Protein AF-A0A2E6H5X7-F1 (afdb_monomer)

pLDDT: mean 84.67, std 13.77, range [48.16, 95.88]

Mean predicted aligned error: 6.41 Å

Secondary structure (DSSP, 8-state):
-HHHHHTT--HHHHHHHHHHHHHHHHHHHHHHHHHHH-TTSPPPGGGSHHHHHHHHHHHHHHHHHTT-

Structure (mmCIF, N/CA/C/O backbone):
data_AF-A0A2E6H5X7-F1
#
_entry.id   AF-A0A2E6H5X7-F1
#
loop_
_atom_site.group_PDB
_atom_site.id
_atom_site.type_symbol
_atom_site.label_atom_id
_atom_site.label_alt_id
_atom_site.label_comp_id
_atom_site.label_asym_id
_atom_site.label_entity_id
_atom_site.label_seq_id
_atom_site.pdbx_PDB_ins_code
_atom_site.Cartn_x
_atom_site.Cartn_y
_atom_site.Cartn_z
_atom_site.occupancy
_atom_site.B_iso_or_equiv
_atom_site.auth_seq_id
_atom_site.auth_comp_id
_atom_site.auth_a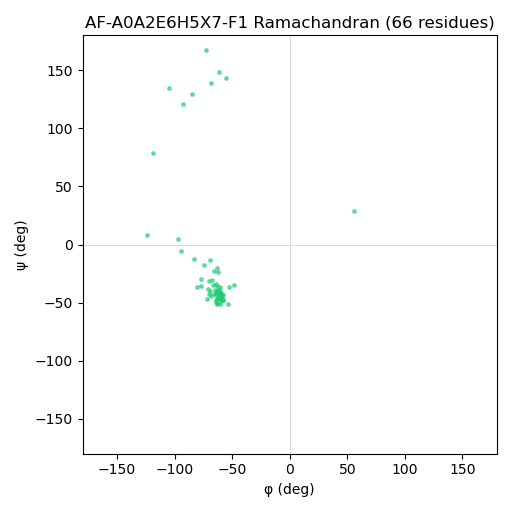sym_id
_atom_site.auth_atom_id
_atom_site.pdbx_PDB_model_num
ATOM 1 N N . MET A 1 1 ? -17.452 12.678 13.659 1.00 51.78 1 MET A N 1
ATOM 2 C CA . MET A 1 1 ? -17.386 12.210 15.063 1.00 51.78 1 MET A CA 1
ATOM 3 C C . MET A 1 1 ? -18.438 11.163 15.424 1.00 51.78 1 MET A C 1
ATOM 5 O O . MET A 1 1 ? -18.113 10.316 16.239 1.00 51.78 1 MET A O 1
ATOM 9 N N . LYS A 1 2 ? -19.647 11.165 14.829 1.00 55.38 2 LYS A N 1
ATOM 10 C CA . LYS A 1 2 ? -20.676 10.131 15.086 1.00 55.38 2 LYS A CA 1
ATOM 11 C C . LYS A 1 2 ? -20.152 8.693 14.879 1.00 55.38 2 LYS A C 1
ATOM 13 O O . LYS A 1 2 ? -20.159 7.921 15.825 1.00 55.38 2 LYS A O 1
ATOM 18 N N . HIS A 1 3 ? -19.525 8.433 13.727 1.00 56.78 3 HIS A N 1
ATOM 19 C CA . HIS A 1 3 ? -18.939 7.124 13.386 1.00 56.78 3 HIS A CA 1
ATOM 20 C C . HIS A 1 3 ? -17.738 6.695 14.256 1.00 56.78 3 HIS A C 1
ATOM 22 O O . HIS A 1 3 ? -17.438 5.516 14.343 1.00 56.78 3 HIS A O 1
ATOM 28 N N . LEU A 1 4 ? -17.033 7.636 14.901 1.00 54.78 4 LEU A N 1
ATOM 29 C CA . LEU A 1 4 ? -15.887 7.320 15.772 1.00 54.78 4 LEU A CA 1
ATOM 30 C C . LEU A 1 4 ? -16.354 6.787 17.130 1.00 54.78 4 LEU A C 1
ATOM 32 O O . LEU A 1 4 ? -15.719 5.926 17.728 1.00 54.78 4 LEU A O 1
ATOM 36 N N . ARG A 1 5 ? -17.477 7.333 17.615 1.00 54.22 5 ARG A N 1
ATOM 37 C CA . ARG A 1 5 ? -18.077 6.969 18.900 1.00 54.22 5 ARG A CA 1
ATOM 38 C C . ARG A 1 5 ? -18.822 5.637 18.826 1.00 54.22 5 ARG A C 1
ATOM 40 O O . ARG A 1 5 ? -18.892 4.948 19.832 1.00 54.22 5 ARG A O 1
ATOM 47 N N . GLU A 1 6 ? -19.361 5.295 17.657 1.00 57.12 6 GLU A N 1
ATOM 48 C CA . GLU A 1 6 ? -20.026 4.011 17.388 1.00 57.12 6 GLU A CA 1
ATOM 49 C C . GLU A 1 6 ? -19.030 2.839 17.354 1.00 57.12 6 GLU A C 1
ATOM 51 O O . GLU A 1 6 ? -19.362 1.764 17.836 1.00 57.12 6 GLU A O 1
ATOM 56 N N . ASN A 1 7 ? -17.787 3.077 16.923 1.00 56.81 7 ASN A N 1
ATOM 57 C CA . ASN A 1 7 ? -16.762 2.033 16.778 1.00 56.81 7 ASN A CA 1
ATOM 58 C C . ASN A 1 7 ? -15.795 1.928 17.971 1.00 56.81 7 ASN A C 1
ATOM 60 O O . ASN A 1 7 ? -14.825 1.182 17.922 1.00 56.81 7 ASN A O 1
ATOM 64 N N . ASN A 1 8 ? -16.021 2.695 19.045 1.00 60.41 8 ASN A N 1
ATOM 65 C CA . ASN A 1 8 ? -15.156 2.730 20.233 1.00 60.41 8 ASN A CA 1
ATOM 66 C C . ASN A 1 8 ? -13.675 3.061 19.932 1.00 60.41 8 ASN A C 1
ATOM 68 O O . ASN A 1 8 ? -12.758 2.655 20.648 1.00 60.41 8 ASN A O 1
ATOM 72 N N . GLU A 1 9 ? -13.430 3.817 18.861 1.00 60.09 9 GLU A N 1
ATOM 73 C CA . GLU A 1 9 ? -12.086 4.126 18.391 1.00 60.09 9 GLU A CA 1
ATOM 74 C C . GLU A 1 9 ? -11.683 5.555 18.727 1.00 60.09 9 GLU A C 1
ATOM 76 O O . GLU A 1 9 ? -12.407 6.529 18.507 1.00 60.09 9 GLU A O 1
ATOM 81 N N . THR A 1 10 ? -10.461 5.701 19.235 1.00 75.38 10 THR A N 1
ATOM 82 C CA . THR A 1 10 ? -9.897 7.024 19.484 1.00 75.38 10 THR A CA 1
ATOM 83 C C . THR A 1 10 ? -9.640 7.724 18.153 1.00 75.38 10 THR A C 1
ATOM 85 O O . THR A 1 10 ? -9.120 7.124 17.210 1.00 75.38 10 THR A O 1
ATOM 88 N N . TYR A 1 11 ? -9.947 9.022 18.081 1.00 72.75 11 TYR A N 1
ATOM 89 C CA . TYR A 1 11 ? -9.650 9.877 16.920 1.00 72.75 11 TYR A CA 1
ATOM 90 C C . TYR A 1 11 ? -8.196 9.722 16.436 1.00 72.75 11 TYR A C 1
ATOM 92 O O . TYR A 1 11 ? -7.919 9.711 15.239 1.00 72.75 11 TYR A O 1
ATOM 100 N N . ILE A 1 12 ? -7.280 9.509 17.384 1.00 78.75 12 ILE A N 1
ATOM 101 C CA . ILE A 1 12 ? -5.861 9.243 17.148 1.00 78.75 12 ILE A CA 1
ATOM 102 C C . ILE A 1 12 ? -5.657 7.969 16.315 1.00 78.75 12 ILE A C 1
ATOM 104 O O . ILE A 1 12 ? -4.914 7.999 15.340 1.00 78.75 12 ILE A O 1
ATOM 108 N N . SER A 1 13 ? -6.334 6.862 16.633 1.00 80.56 13 SER A N 1
ATOM 109 C CA . SER A 1 13 ? -6.206 5.604 15.877 1.00 80.56 13 SER A CA 1
ATOM 110 C C . SER A 1 13 ? -6.678 5.734 14.422 1.00 80.56 13 SER A C 1
ATOM 112 O O . SER A 1 13 ? -6.081 5.157 13.509 1.00 80.56 13 SER A O 1
ATOM 114 N N . HIS A 1 14 ? -7.727 6.526 14.188 1.00 83.19 14 HIS A N 1
ATOM 115 C CA . HIS A 1 14 ? -8.231 6.821 12.852 1.00 83.19 14 HIS A CA 1
ATOM 116 C C . HIS A 1 14 ? -7.268 7.707 12.069 1.00 83.19 14 HIS A C 1
ATOM 118 O O . HIS A 1 14 ? -6.997 7.430 10.900 1.00 83.19 14 HIS A O 1
ATOM 124 N N . LEU A 1 15 ? -6.713 8.729 12.722 1.00 87.38 15 LEU A N 1
ATOM 125 C CA . LEU A 1 15 ? -5.718 9.608 12.123 1.00 87.38 15 LEU A CA 1
ATOM 126 C C . LEU A 1 15 ? -4.432 8.846 11.770 1.00 87.38 15 LEU A C 1
ATOM 128 O O . LEU A 1 15 ? -3.912 9.016 10.671 1.00 87.38 15 LEU A O 1
ATOM 132 N N . ILE A 1 16 ? -3.957 7.958 12.650 1.00 90.69 16 ILE A N 1
ATOM 133 C CA . ILE A 1 16 ? -2.793 7.095 12.394 1.00 90.69 16 ILE A CA 1
ATOM 134 C C . ILE A 1 16 ? -3.054 6.182 11.195 1.00 90.69 16 ILE A C 1
ATOM 136 O O . ILE A 1 16 ? -2.202 6.058 10.315 1.00 90.69 16 ILE A O 1
ATOM 140 N N . PHE A 1 17 ? -4.229 5.550 11.137 1.00 90.44 17 PHE A N 1
ATOM 141 C CA . PHE A 1 17 ? -4.583 4.683 10.018 1.00 90.44 17 PHE A CA 1
ATOM 142 C C . PHE A 1 17 ? -4.659 5.459 8.700 1.00 90.44 17 PHE A C 1
ATOM 144 O O . PHE A 1 17 ? -3.983 5.089 7.741 1.00 90.44 17 PHE A O 1
ATOM 151 N N . ALA A 1 18 ? -5.408 6.563 8.665 1.00 90.62 18 ALA A N 1
ATOM 152 C CA . ALA A 1 18 ? -5.528 7.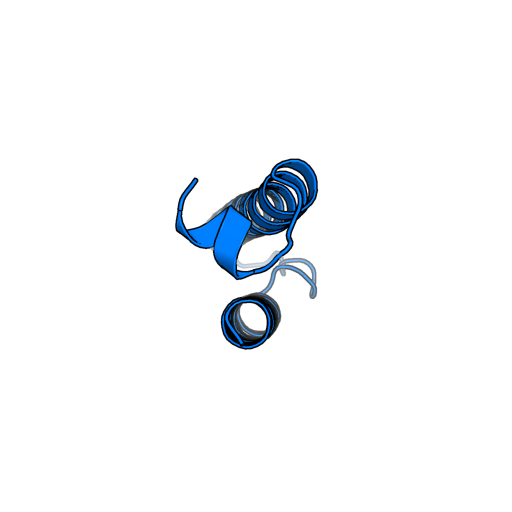406 7.481 1.00 90.62 18 ALA A CA 1
ATOM 153 C C . ALA A 1 18 ? -4.16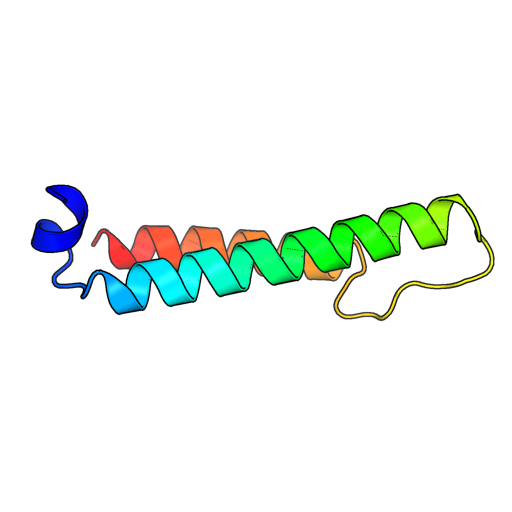2 7.945 7.028 1.00 90.62 18 ALA A C 1
ATOM 155 O O . ALA A 1 18 ? -3.844 7.888 5.843 1.00 90.62 18 ALA A O 1
ATOM 156 N N . GLY A 1 19 ? -3.321 8.384 7.970 1.00 94.00 19 GLY A N 1
ATOM 157 C CA . GLY A 1 19 ? -1.957 8.829 7.693 1.00 94.00 19 GLY A CA 1
ATOM 158 C C . GLY A 1 19 ? -1.090 7.724 7.090 1.00 94.00 19 GLY A C 1
ATOM 159 O O . GLY A 1 19 ? -0.422 7.948 6.083 1.00 94.00 19 GLY A O 1
ATOM 160 N N . LYS A 1 20 ? -1.148 6.504 7.638 1.00 93.19 20 LYS A N 1
ATOM 161 C CA . LYS A 1 20 ? -0.424 5.341 7.100 1.00 93.19 20 LYS A CA 1
ATOM 162 C C . LYS A 1 20 ? -0.839 5.022 5.661 1.00 93.19 20 LYS A C 1
ATOM 164 O O . LYS A 1 20 ? 0.030 4.768 4.827 1.00 93.19 20 LYS A O 1
ATOM 169 N N . VAL A 1 21 ? -2.142 5.043 5.373 1.00 94.12 21 VAL A N 1
ATOM 170 C CA . VAL A 1 21 ? -2.677 4.824 4.018 1.00 94.12 21 VAL A CA 1
ATOM 171 C C . VAL A 1 21 ? -2.205 5.931 3.076 1.00 94.12 21 VAL A C 1
ATOM 173 O O . VAL A 1 21 ? -1.634 5.641 2.026 1.00 94.12 21 VAL A O 1
ATOM 176 N N . ALA A 1 22 ? -2.374 7.195 3.475 1.00 95.25 22 ALA A N 1
ATOM 177 C CA . ALA A 1 22 ? -2.033 8.358 2.662 1.00 95.25 22 ALA A CA 1
ATOM 178 C C . ALA A 1 22 ? -0.540 8.409 2.302 1.00 95.25 22 ALA A C 1
ATOM 180 O O . ALA A 1 22 ? -0.203 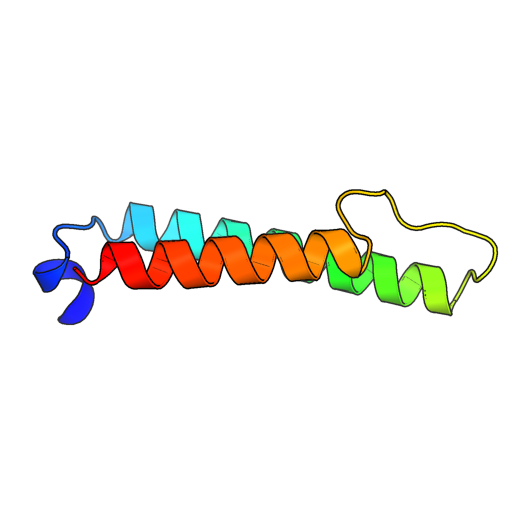8.578 1.132 1.00 95.25 22 ALA A O 1
ATOM 181 N N . ILE A 1 23 ? 0.354 8.202 3.277 1.00 95.38 23 ILE A N 1
ATOM 182 C CA . ILE A 1 23 ? 1.808 8.185 3.044 1.00 95.38 23 ILE A CA 1
ATOM 183 C C . ILE A 1 23 ? 2.175 7.094 2.037 1.00 95.38 23 ILE A C 1
ATOM 185 O O . ILE A 1 23 ? 2.937 7.336 1.102 1.00 95.38 23 ILE A O 1
ATOM 189 N N . HIS A 1 24 ? 1.628 5.891 2.203 1.00 94.75 24 HIS A N 1
ATOM 190 C CA . HIS A 1 24 ? 1.973 4.774 1.334 1.00 94.75 24 HIS A CA 1
ATOM 191 C C . HIS A 1 24 ? 1.446 4.959 -0.096 1.00 94.75 24 HIS A C 1
ATOM 193 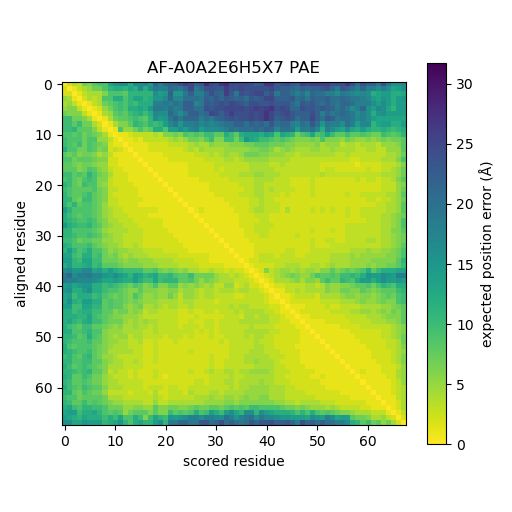O O . HIS A 1 24 ? 2.174 4.669 -1.044 1.00 94.75 24 HIS A O 1
ATOM 199 N N . LEU A 1 25 ? 0.224 5.477 -0.270 1.00 94.81 25 LEU A N 1
ATOM 200 C CA . LEU A 1 25 ? -0.313 5.816 -1.594 1.00 94.81 25 LEU A CA 1
ATOM 201 C C . LEU A 1 25 ? 0.482 6.950 -2.254 1.00 94.81 25 LEU A C 1
ATOM 203 O O . LEU A 1 25 ? 0.773 6.873 -3.444 1.00 94.81 25 LEU A O 1
ATOM 207 N N . GLY A 1 26 ? 0.894 7.960 -1.481 1.00 95.88 26 GLY A N 1
ATOM 208 C CA . GLY A 1 26 ? 1.760 9.036 -1.963 1.00 95.88 26 GLY A CA 1
ATOM 209 C C . GLY A 1 26 ? 3.098 8.512 -2.488 1.00 95.88 26 GLY A C 1
ATOM 210 O O . GLY A 1 26 ? 3.480 8.822 -3.614 1.00 95.88 26 GLY A O 1
ATOM 211 N N . LEU A 1 27 ? 3.773 7.650 -1.721 1.00 94.88 27 LEU A N 1
ATOM 212 C CA . LEU A 1 27 ? 5.022 7.012 -2.152 1.00 94.88 27 LEU A CA 1
ATOM 213 C C . LEU A 1 27 ? 4.822 6.099 -3.369 1.00 94.88 27 LEU A C 1
ATOM 215 O O . LEU A 1 27 ? 5.617 6.151 -4.303 1.00 94.88 27 LEU A O 1
ATOM 219 N N . SER A 1 28 ? 3.749 5.302 -3.391 1.00 94.00 28 SER A N 1
ATOM 220 C CA . SER A 1 28 ? 3.434 4.419 -4.526 1.00 94.00 28 SER A CA 1
ATOM 221 C C . SER A 1 28 ? 3.212 5.217 -5.812 1.00 94.00 28 SER A C 1
ATOM 223 O O . SER A 1 28 ? 3.718 4.842 -6.865 1.00 94.00 28 SER A O 1
ATOM 225 N N . SER A 1 29 ? 2.522 6.358 -5.719 1.00 94.38 29 SER A N 1
ATOM 226 C CA . SER A 1 29 ? 2.321 7.278 -6.843 1.00 94.38 29 SER A CA 1
ATOM 227 C C . SER A 1 29 ? 3.649 7.829 -7.374 1.00 94.38 29 SER A C 1
ATOM 229 O O . SER A 1 29 ? 3.898 7.780 -8.578 1.00 94.38 29 SER A O 1
ATOM 231 N N . ILE A 1 30 ? 4.547 8.268 -6.482 1.00 94.75 30 ILE A N 1
ATOM 232 C CA . ILE A 1 30 ? 5.889 8.736 -6.865 1.00 94.75 30 ILE A CA 1
ATOM 233 C C . ILE A 1 30 ? 6.650 7.632 -7.607 1.00 94.75 30 ILE A C 1
ATOM 235 O O . ILE A 1 30 ? 7.196 7.880 -8.679 1.00 94.75 30 ILE A O 1
ATOM 239 N N . PHE A 1 31 ? 6.662 6.408 -7.077 1.00 93.75 31 PHE A N 1
ATOM 240 C CA . PHE A 1 31 ? 7.363 5.295 -7.714 1.00 93.75 31 PHE A CA 1
ATOM 241 C C . PHE A 1 31 ? 6.748 4.880 -9.053 1.00 93.75 31 PHE A C 1
ATOM 243 O O . PHE A 1 31 ? 7.489 4.548 -9.975 1.00 93.75 31 PHE A O 1
ATOM 250 N N . LEU A 1 32 ? 5.425 4.956 -9.201 1.00 92.06 32 LEU A N 1
ATOM 251 C CA . LEU A 1 32 ? 4.756 4.692 -10.472 1.00 92.06 32 LEU A CA 1
ATOM 252 C C . LEU A 1 32 ? 5.131 5.735 -11.535 1.00 92.06 32 LEU A C 1
ATOM 254 O O . LEU A 1 32 ? 5.429 5.374 -12.672 1.00 92.06 32 LEU A O 1
ATOM 258 N N . ILE A 1 33 ? 5.178 7.017 -11.159 1.00 93.94 33 ILE A N 1
ATOM 259 C CA . ILE A 1 33 ? 5.623 8.102 -12.044 1.00 93.94 33 ILE A CA 1
ATOM 260 C C . ILE A 1 33 ? 7.094 7.906 -12.430 1.00 93.94 33 ILE A C 1
ATOM 262 O O . ILE A 1 33 ? 7.433 7.994 -13.608 1.00 93.94 33 ILE A O 1
ATOM 266 N N . LEU A 1 34 ? 7.962 7.597 -11.460 1.00 93.38 34 LEU A N 1
ATOM 267 C CA . LEU A 1 34 ? 9.379 7.334 -11.718 1.00 93.38 34 LEU A CA 1
ATOM 268 C C . LEU A 1 34 ? 9.576 6.148 -12.661 1.00 93.38 34 LEU A C 1
ATOM 270 O O . LEU A 1 34 ? 10.385 6.256 -13.573 1.00 93.38 34 LEU A O 1
ATOM 274 N N . HIS A 1 35 ? 8.820 5.061 -12.498 1.00 90.31 35 HIS A N 1
ATOM 275 C CA . HIS A 1 35 ? 8.846 3.929 -13.426 1.00 90.31 35 HIS A CA 1
ATOM 276 C C . HIS A 1 35 ? 8.382 4.326 -14.837 1.00 90.31 35 HIS A C 1
ATOM 278 O O . HIS A 1 35 ? 8.988 3.916 -15.821 1.00 90.31 35 HIS A O 1
ATOM 284 N N . GLY A 1 36 ? 7.354 5.175 -14.952 1.00 90.31 36 GLY A N 1
ATOM 285 C CA . GLY A 1 36 ? 6.903 5.706 -16.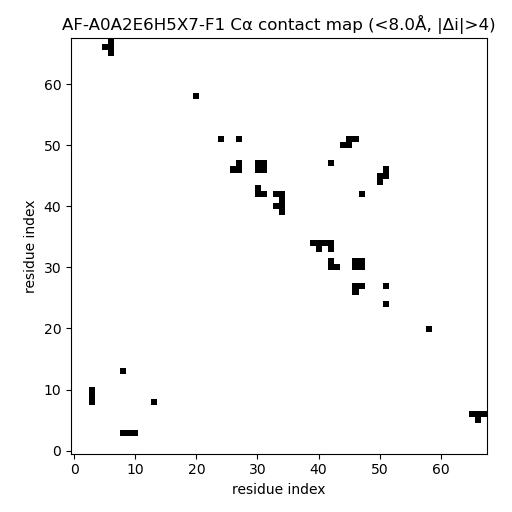243 1.00 90.31 36 GLY A CA 1
ATOM 286 C C . GLY A 1 36 ? 7.944 6.587 -16.946 1.00 90.31 36 GLY A C 1
ATOM 287 O O . GLY A 1 36 ? 8.034 6.567 -18.171 1.00 90.31 36 GLY A O 1
ATOM 288 N N . ILE A 1 37 ? 8.750 7.335 -16.185 1.00 95.62 37 ILE A N 1
ATOM 289 C CA . ILE A 1 37 ? 9.846 8.163 -16.720 1.00 95.62 37 ILE A CA 1
ATOM 290 C C . ILE A 1 37 ? 11.096 7.313 -17.009 1.00 95.62 37 ILE A C 1
ATOM 292 O O . ILE A 1 37 ? 11.805 7.554 -17.984 1.00 95.62 37 ILE A O 1
ATOM 296 N N . LEU A 1 38 ? 11.370 6.318 -16.165 1.00 93.38 38 LEU A N 1
ATOM 297 C CA . LEU A 1 38 ? 12.529 5.431 -16.223 1.00 93.38 38 LEU A CA 1
ATOM 298 C C . LEU A 1 38 ? 12.053 3.980 -16.411 1.00 93.38 38 LEU A C 1
ATOM 300 O O . LEU A 1 38 ? 12.068 3.205 -15.454 1.00 93.38 38 LEU A O 1
ATOM 304 N N . PRO A 1 39 ? 11.678 3.565 -17.636 1.00 82.12 39 PRO A N 1
ATOM 305 C CA . PRO A 1 39 ? 11.071 2.251 -17.884 1.00 82.12 39 PRO A CA 1
ATOM 306 C C . PRO A 1 39 ? 11.997 1.067 -17.563 1.00 82.12 39 PRO A C 1
ATOM 308 O O . PRO A 1 39 ? 11.531 -0.046 -17.337 1.00 82.12 39 PRO A O 1
ATOM 311 N N . PHE A 1 40 ? 13.313 1.296 -17.509 1.00 87.75 40 PHE A N 1
ATOM 312 C CA . PHE A 1 40 ? 14.311 0.288 -17.130 1.00 87.75 40 PHE A CA 1
ATOM 313 C C . PHE A 1 40 ? 14.478 0.137 -15.612 1.00 87.75 40 PHE A C 1
ATOM 315 O O . PHE A 1 40 ? 15.123 -0.802 -15.148 1.00 87.75 40 PHE A O 1
ATOM 322 N N . TRP A 1 41 ? 13.925 1.062 -14.827 1.00 88.19 41 TRP A N 1
ATOM 323 C CA . TRP A 1 41 ? 13.978 1.017 -13.37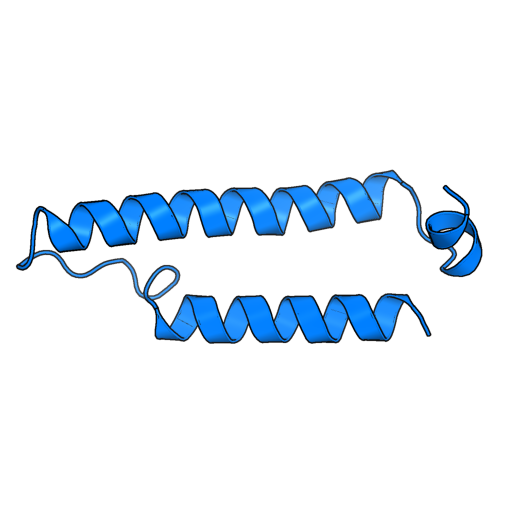6 1.00 88.19 41 TRP A CA 1
ATOM 324 C C . TRP A 1 41 ? 12.730 0.315 -12.839 1.00 88.19 41 TRP A C 1
ATOM 326 O O . TRP A 1 41 ? 11.609 0.747 -13.090 1.00 88.19 41 TRP A O 1
ATOM 336 N N . SER A 1 42 ? 12.914 -0.776 -12.096 1.00 86.38 42 SER A N 1
ATOM 337 C CA . SER A 1 42 ? 11.800 -1.477 -11.450 1.00 86.38 42 SER A CA 1
ATOM 338 C C . SER A 1 42 ? 11.471 -0.822 -10.107 1.00 86.38 42 SER A C 1
ATOM 340 O O . SER A 1 42 ? 12.384 -0.657 -9.290 1.00 86.38 42 SER A O 1
ATOM 342 N N . PRO A 1 43 ? 10.198 -0.477 -9.833 1.00 88.38 43 PRO A N 1
ATOM 343 C CA . PRO A 1 43 ? 9.815 0.023 -8.525 1.00 88.38 43 PRO A CA 1
ATOM 344 C C . PRO A 1 43 ? 10.074 -1.027 -7.443 1.00 88.38 43 PRO A C 1
ATOM 346 O O . PRO A 1 43 ? 9.969 -2.226 -7.723 1.00 88.38 43 PRO A O 1
ATOM 349 N N . PRO A 1 44 ? 10.396 -0.612 -6.203 1.00 91.19 44 PRO A N 1
ATOM 350 C CA . PRO A 1 44 ? 10.558 -1.557 -5.113 1.00 91.19 44 PRO A CA 1
ATOM 351 C C . PRO A 1 44 ? 9.295 -2.405 -4.973 1.00 91.19 44 PRO A C 1
ATOM 353 O O . PRO A 1 44 ? 8.181 -1.901 -5.130 1.00 91.19 44 PRO A O 1
ATOM 356 N N . GLU A 1 45 ? 9.464 -3.683 -4.643 1.00 90.00 45 GLU A N 1
ATOM 357 C CA . GLU A 1 45 ? 8.375 -4.667 -4.615 1.00 90.00 45 GLU A CA 1
ATOM 358 C C . GLU A 1 45 ? 7.178 -4.205 -3.771 1.00 90.00 45 GLU A C 1
ATOM 360 O O . GLU A 1 45 ? 6.027 -4.406 -4.144 1.00 90.00 45 GLU A O 1
ATOM 365 N N . SER A 1 46 ? 7.439 -3.503 -2.669 1.00 90.62 46 SER A N 1
ATOM 366 C CA . SER A 1 46 ? 6.419 -2.975 -1.760 1.00 90.62 46 SER A CA 1
ATOM 367 C C . SER A 1 46 ? 5.568 -1.832 -2.327 1.00 90.62 46 SER A C 1
ATOM 369 O O . SER A 1 46 ? 4.545 -1.514 -1.719 1.00 90.62 46 SER A O 1
ATOM 371 N N . PHE A 1 47 ? 5.975 -1.236 -3.452 1.00 91.69 47 PHE A N 1
ATOM 372 C CA . PHE A 1 47 ? 5.334 -0.093 -4.115 1.00 91.69 47 PHE A CA 1
ATOM 373 C C . PHE A 1 47 ? 4.968 -0.373 -5.580 1.00 91.69 47 PHE A C 1
ATOM 375 O O . PHE A 1 47 ? 4.569 0.541 -6.301 1.00 91.69 47 PHE A O 1
ATOM 382 N N . ASN A 1 48 ? 5.103 -1.619 -6.040 1.00 90.50 48 ASN A N 1
ATOM 383 C CA . ASN A 1 48 ? 4.573 -2.012 -7.341 1.00 90.50 48 ASN A CA 1
ATOM 384 C C . ASN A 1 48 ? 3.030 -2.103 -7.304 1.00 90.50 48 ASN A C 1
ATOM 386 O O . ASN A 1 48 ? 2.406 -2.091 -6.238 1.00 90.50 48 ASN A O 1
ATOM 390 N N . LEU A 1 49 ? 2.408 -2.194 -8.483 1.00 90.12 49 LEU A N 1
ATOM 391 C CA . LEU A 1 49 ? 0.945 -2.202 -8.610 1.00 90.12 49 LEU A CA 1
ATOM 392 C C . LEU A 1 49 ? 0.283 -3.377 -7.876 1.00 90.12 49 LEU A C 1
ATOM 394 O O . LEU A 1 49 ? -0.735 -3.181 -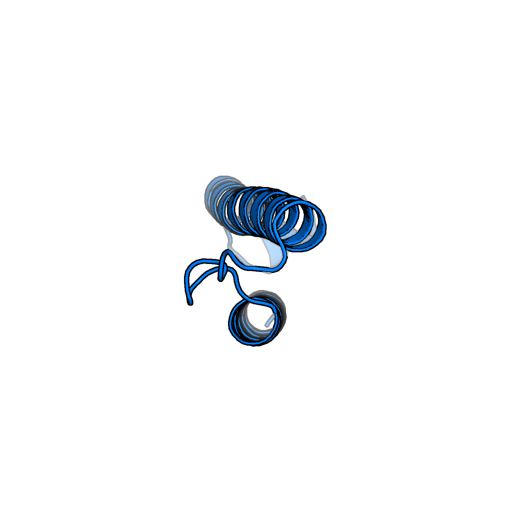7.218 1.00 90.12 49 LEU A O 1
ATOM 398 N N . ASP A 1 50 ? 0.864 -4.576 -7.948 1.00 92.38 50 ASP A N 1
ATOM 399 C CA . ASP A 1 50 ? 0.306 -5.776 -7.313 1.00 92.38 50 ASP A CA 1
ATOM 400 C C . ASP A 1 50 ? 0.280 -5.651 -5.779 1.00 92.38 50 ASP A C 1
ATOM 402 O O . ASP A 1 50 ? -0.765 -5.816 -5.139 1.00 92.38 50 ASP A O 1
ATOM 406 N N . SER A 1 51 ? 1.406 -5.254 -5.183 1.00 91.19 51 SER A N 1
ATOM 407 C CA . SER A 1 51 ? 1.525 -4.984 -3.749 1.00 91.19 51 SER A CA 1
ATOM 408 C C . SER A 1 51 ? 0.603 -3.855 -3.294 1.00 91.19 51 SER A C 1
ATOM 410 O O . SER A 1 51 ? 0.010 -3.941 -2.213 1.00 91.19 51 SER A O 1
ATOM 412 N N . MET A 1 52 ? 0.448 -2.808 -4.110 1.00 92.62 52 MET A N 1
ATOM 413 C CA . MET A 1 52 ? -0.457 -1.698 -3.821 1.00 92.62 52 MET A CA 1
ATOM 414 C C . MET A 1 52 ? -1.915 -2.171 -3.782 1.00 92.62 52 MET A C 1
ATOM 416 O O . MET A 1 52 ? -2.615 -1.890 -2.807 1.00 92.62 52 MET A O 1
ATOM 420 N N . CYS A 1 53 ? -2.359 -2.945 -4.777 1.00 94.44 53 CYS A N 1
ATOM 421 C CA . CYS A 1 53 ? -3.705 -3.520 -4.814 1.00 94.44 53 CYS A CA 1
ATOM 422 C C . CYS A 1 53 ? -3.980 -4.398 -3.585 1.00 94.44 53 CYS A C 1
ATOM 424 O O . CYS A 1 53 ? -4.985 -4.200 -2.899 1.00 94.44 53 CYS A O 1
ATOM 426 N N . LYS A 1 54 ? -3.047 -5.295 -3.237 1.00 95.38 54 LYS A N 1
ATOM 427 C CA . LYS A 1 54 ? -3.147 -6.148 -2.039 1.00 95.38 54 LYS A CA 1
ATOM 428 C C . LYS A 1 54 ? -3.278 -5.332 -0.750 1.00 95.38 54 LYS A C 1
ATOM 430 O O . LYS A 1 54 ? -4.100 -5.653 0.108 1.00 95.38 54 LYS A O 1
ATOM 435 N N . LYS A 1 55 ? -2.499 -4.254 -0.599 1.00 94.50 55 LYS A N 1
ATOM 436 C CA . LYS A 1 55 ? -2.572 -3.373 0.580 1.00 94.50 55 LYS A CA 1
ATOM 437 C C . LYS A 1 55 ? -3.877 -2.590 0.649 1.00 94.50 55 LYS A C 1
ATOM 439 O O . LYS A 1 55 ? -4.462 -2.527 1.728 1.00 94.50 55 LYS A O 1
ATOM 444 N N . ILE A 1 56 ? -4.335 -2.022 -0.468 1.00 94.62 56 ILE A N 1
ATOM 445 C CA . ILE A 1 56 ? -5.612 -1.297 -0.536 1.00 94.62 56 ILE A CA 1
ATOM 446 C C . ILE A 1 56 ? -6.753 -2.222 -0.129 1.00 94.62 56 ILE A C 1
ATOM 448 O O . ILE A 1 56 ? -7.568 -1.842 0.708 1.00 94.62 56 ILE A O 1
ATOM 452 N N . GLN A 1 57 ? -6.773 -3.447 -0.653 1.00 95.62 57 GLN A N 1
ATOM 453 C CA . GLN A 1 57 ? -7.794 -4.423 -0.300 1.00 95.62 57 GLN A CA 1
ATOM 454 C C . GLN A 1 57 ? -7.743 -4.780 1.191 1.00 95.62 57 GLN A C 1
ATOM 456 O O . GLN A 1 57 ? -8.756 -4.682 1.876 1.00 95.62 57 GLN A O 1
ATOM 461 N N . GLY A 1 58 ? -6.554 -5.047 1.741 1.00 94.62 58 GLY A N 1
ATOM 462 C CA . GLY A 1 58 ? -6.399 -5.308 3.175 1.00 94.62 58 GLY A CA 1
ATOM 463 C C . GLY A 1 58 ? -6.832 -4.139 4.071 1.00 94.62 58 GLY A C 1
ATOM 464 O O . GLY A 1 58 ? -7.405 -4.354 5.141 1.00 94.62 58 GLY A O 1
ATOM 465 N N . TRP A 1 59 ? -6.593 -2.894 3.650 1.00 94.69 59 TRP A N 1
ATOM 466 C CA . TRP A 1 59 ? -7.077 -1.702 4.352 1.00 94.69 59 TRP A CA 1
ATOM 467 C C . TRP A 1 59 ? -8.579 -1.510 4.229 1.00 94.69 59 TRP A C 1
ATOM 469 O O . TRP A 1 59 ? -9.203 -1.112 5.211 1.00 94.69 59 TRP A O 1
ATOM 479 N N . ASN A 1 60 ? -9.152 -1.809 3.066 1.00 92.69 60 ASN A N 1
ATOM 480 C CA . ASN A 1 60 ? -10.591 -1.784 2.863 1.00 92.69 60 ASN A CA 1
ATOM 481 C C . ASN A 1 60 ? -11.269 -2.788 3.802 1.00 92.69 60 ASN A C 1
ATOM 483 O O . ASN A 1 60 ? -12.123 -2.396 4.596 1.00 92.69 60 ASN A O 1
ATOM 487 N N . ASP A 1 61 ? -10.801 -4.036 3.816 1.00 93.19 61 ASP A N 1
ATOM 488 C CA . ASP A 1 61 ? -11.325 -5.087 4.690 1.00 93.19 61 ASP A CA 1
ATOM 489 C C . ASP A 1 61 ? -11.166 -4.728 6.172 1.00 93.19 61 ASP A C 1
ATOM 491 O O . ASP A 1 61 ? -12.086 -4.904 6.969 1.00 93.19 61 ASP A O 1
ATOM 495 N N . TYR A 1 62 ? -10.008 -4.178 6.557 1.00 88.06 62 TYR A N 1
ATOM 496 C CA . TYR A 1 62 ? -9.792 -3.683 7.917 1.00 88.06 62 TYR A CA 1
ATOM 497 C C . TYR A 1 62 ? -10.751 -2.540 8.268 1.00 88.06 62 TYR A C 1
ATOM 499 O O . TYR A 1 62 ? -11.279 -2.511 9.373 1.00 88.06 62 TYR A O 1
ATOM 507 N N . SER A 1 63 ? -11.027 -1.626 7.335 1.00 86.81 63 SER A N 1
ATOM 508 C CA . SER A 1 63 ? -11.973 -0.530 7.559 1.00 86.81 63 SER A CA 1
ATOM 509 C C . SER A 1 63 ? -13.419 -1.008 7.711 1.00 86.81 63 SER A C 1
ATOM 511 O O . SER A 1 63 ? -14.179 -0.384 8.448 1.00 86.81 63 SER A O 1
ATOM 513 N N . HIS A 1 64 ? -13.793 -2.109 7.051 1.00 84.06 64 HIS A N 1
ATOM 514 C CA . HIS A 1 64 ? -15.100 -2.742 7.211 1.00 84.06 64 HIS A CA 1
ATOM 515 C C . HIS A 1 64 ? -15.217 -3.434 8.569 1.00 84.06 64 HIS A C 1
ATOM 517 O O . HIS A 1 64 ? -16.171 -3.159 9.286 1.00 84.06 64 HIS A O 1
ATOM 523 N N . ARG A 1 65 ? -14.205 -4.213 8.976 1.00 82.81 65 ARG A N 1
ATOM 524 C CA . ARG A 1 65 ? -14.166 -4.859 10.302 1.00 82.81 65 ARG A CA 1
ATOM 525 C C . ARG A 1 65 ? -14.144 -3.879 11.477 1.00 82.81 65 ARG A C 1
ATOM 527 O O . ARG A 1 65 ? -14.516 -4.254 12.572 1.00 82.81 65 ARG A O 1
ATOM 534 N N . ARG A 1 66 ? -13.683 -2.638 11.277 1.00 70.00 66 ARG A N 1
ATOM 535 C CA . ARG A 1 66 ? -13.736 -1.576 12.303 1.00 70.00 66 ARG A CA 1
ATOM 536 C C . ARG A 1 66 ? -15.138 -1.002 12.513 1.00 70.00 66 ARG A C 1
ATOM 538 O O . ARG A 1 66 ? -15.326 -0.277 13.477 1.00 70.00 66 ARG A O 1
ATOM 545 N N . LYS A 1 67 ? -16.066 -1.212 11.570 1.00 59.66 67 LYS A N 1
ATOM 546 C CA . LYS A 1 67 ? -17.452 -0.708 11.626 1.00 59.66 67 LYS A CA 1
ATOM 547 C C . LYS A 1 67 ? -18.437 -1.725 12.214 1.00 59.66 67 LYS A C 1
ATOM 549 O O . LYS A 1 67 ? -19.610 -1.386 12.342 1.00 59.66 67 LYS A O 1
ATOM 554 N N . GLU A 1 68 ? -17.971 -2.940 12.487 1.00 48.16 68 GLU A N 1
ATOM 555 C CA . GLU A 1 68 ? -18.689 -4.002 13.202 1.00 48.16 68 GLU A CA 1
ATOM 556 C C . GLU A 1 68 ? -18.319 -3.960 14.688 1.00 48.16 68 GLU A C 1
ATOM 558 O O . GLU A 1 68 ? -19.228 -4.192 15.515 1.00 48.16 68 GLU A O 1
#

Sequence (68 aa):
MKHLRENNETYISHLIFAGKVAIHLGLSSIFLILHGILPFWSPPESFNLDSMCKKIQGWNDYSHRRKE

Radius of gyration: 15.31 Å; Cα contacts (8 Å, |Δi|>4): 32; chains: 1; bounding box: 35×18×38 Å

Foldseek 3Di:
DVQCVQLVHDPVVVVVLVVVLVVLVVVLVVQVVVCVVVVVDDRDPCSDPVNNVVVVVVSVVVVVVSSD

Solvent-accessible surface area (backbone atoms only — not comparable to full-atom values): 3896 Å² total; per-residue (Å²): 110,72,74,38,67,75,47,77,46,56,71,62,61,54,50,53,50,53,49,55,53,51,53,52,53,53,52,27,50,52,38,51,52,48,26,72,76,37,76,88,49,78,53,59,69,82,41,28,72,69,44,42,52,55,50,53,51,54,50,50,53,50,57,53,62,52,74,109

=== Feature glossary ===
The record interleaves many kinds of information about one protein. Here is each kind framed as the question it answers.

Q: What does the local fold look like, residue by residue?
A: A 3Di character summarizes, for each residue, the relative orientation of the Cα frame of its nearest spatial neighbor. Because it encodes fold topology rather than chemistry, 3Di alignments detect remote structural similarity that sequence alignment misses.

Q: Which residues are in helices, strands, or loops?
A: Secondary structure is the local, repeating backbone conformation. DSSP classifies it into eight states by reading the hydrogen-bond network: three helix types (H, G, I), two β types (E, B), two non-regular types (T, S), and unstructured coil (-).

Q: How big and how compact is the whole molecule?
A: Three whole-structure scalars: the radius of gyration (RMS distance of Cα from centroid, in Å), the count of Cα–Cα contacts (pairs closer than 8 Å and separated by more than four residues in sequence — i.e. tertiary, not local, contacts), and the bounding-box dimensions. Together they distinguish compact globular folds from extended fibres or disordered chains.

Q: How confident is the AlphaFold model at each residue?
A: For AlphaFold models, the B-factor field carries pLDDT — the model's own estimate of local accuracy on a 0–100 scale. Regions with pLDDT<50 should be treated as essentially unmodeled; they often correspond to intrinsically disordered segments.

Q: What family and function is it annotated with?
A: Functional annotations link the protein to curated databases. InterPro entries identify conserved domains and families by matching the sequence against member-database signatures (Pfam, PROSITE, CDD, …). Gene Ontology (GO) terms describe molecular function, biological process, and cellular component in a controlled vocabulary. CATH places the structure in a hierarchical fold classification (Class/Architecture/Topology/Homologous-superfamily). The organism is the source species.

Q: What known structures does this most resemble?
A: Nearest PDB neighbors are the top structural matches found by Foldseek when searching this structure against the entire Protein Data Bank. Each hit reports a TM-score (0 to 1; >0.5 almost always implies the same fold) and an E-value. These are *structural* homologs — they may share no detectable sequence similarity.

Q: Which residues are buried vs exposed?
A: Solvent-accessible surface area (SASA) is the area in Å² traced out by the centre of a 1.4 Å probe sphere (a water molecule) rolled over the protein's van der Waals surface (Shrake–Rupley / Lee–Richards construction). Buried residues have near-zero SASA; fully exposed residues can exceed 200 Å². The total SASA scales roughly with the number of surface residues.

Q: What are the backbone torsion angles?
A: φ (phi) and ψ (psi) are the two rotatable backbone dihedrals per residue: φ is the C(i-1)–N–Cα–C torsion, ψ is the N–Cα–C–N(i+1) torsion, both in degrees on (−180°, 180°]. α-helical residues cluster near (−60°, −45°); β-strand residues near (−120°, +130°). A Ramachandran plot is simply a scatter of (φ, ψ) for every residue.

Q: Are the domains correctly placed relative to each other?
A: Predicted aligned error is AlphaFold's pairwise confidence. Unlike pLDDT (per-residue), PAE is per-residue-pair and captures whether two parts of the structure are correctly placed relative to each other. Units are ångströms of expected positional error.

Q: What if only a Cα trace is available?
A: P-SEA three-state annotation labels each residue as helix, strand, or coil based purely on the geometry of the Cα trace. It serves as a fallback when the full backbone (and thus DSSP) is unavailable.

Q: What is the amino-acid chain?
A: This is the polypeptide sequence — one letter per residue, N-terminus first. Length ranges from a few dozen residues for small domains to over a thousand for large multi-domain proteins.

Q: What do the rendered images show?
A: The six renders are orthographic views along the three Cartesian axes in both directions. Representation (cartoon, sticks, or surface) and color scheme (sequence-rainbow or by-chain) vary across proteins 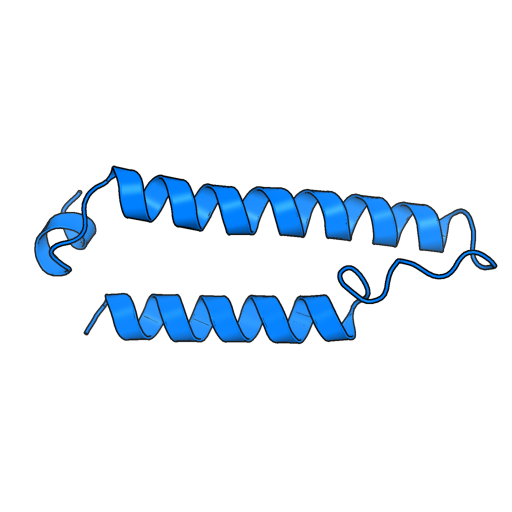so the training set covers all the common visualization conventions.

Q: What do the diagnostic plots show?
A: Plot images: a contact map (which residues are close in 3D, as an N×N binary image), a Ramachandran scatter (backbone torsion angles, revealing secondary-structure composition at a glance), and — for AlphaFold structures — a PAE heatmap (pairwise prediction confidence).

Q: How mobile is each atom in the crystal?
A: B-factor (Debye–Waller factor) reflects atomic displacement in the crystal lattice. It is an experimental observable (units Å²), not a prediction; low values mean the atom is pinned down, high values mean it moves or is heterogeneous across the crystal.

Q: Where is each backbone atom in 3D?
A: The mmCIF table is the protein's shape written out atom by atom. For each backbone N, Cα, C, and carbonyl O, it records an (x, y, z) coordinate triple in Å plus the residue type, chain letter, and residue number.